Protein AF-A0ABC8TWV6-F1 (afdb_monomer_lite)

Organism: NCBI:txid185542

Secondary structure (DSSP, 8-state):
----TTSEEEEEEPTTS-EEEEEE-TT----TTHHHHHHHHHTT-GGGSSTTT----HHHHHHHHHHHHHHHGGG-TT-

Sequence (79 aa):
MQFDRNCSLFYVELPGGAILAHAAEDNEKFPTQFGREVLAGLLNMADRADWRNCKLSKEEEIKMAESFKSRFEEYDPNQ

pLDDT: mean 90.42, std 10.27, range [50.66, 98.19]

Foldseek 3Di:
DDDDPQWDKDWDADPVGDIDIDTHDPPDPDDPLVVLCVVCVVVVNNLRSDVVSVDDDPVVVVVVVVVVCVVCVVVDPPD

Structure (mmCIF, N/CA/C/O 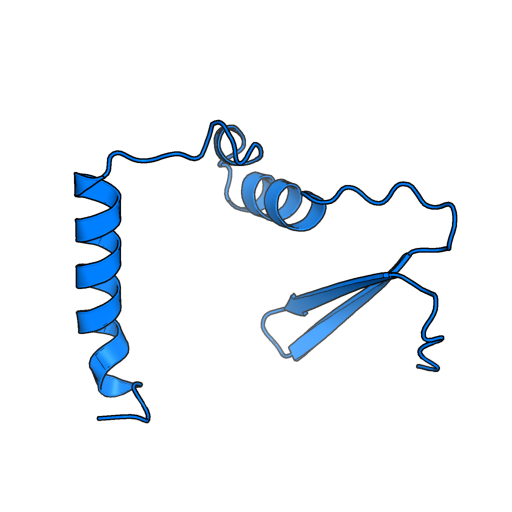backbone):
data_AF-A0ABC8TWV6-F1
#
_entry.id   AF-A0ABC8TWV6-F1
#
loop_
_atom_site.group_PDB
_atom_site.id
_atom_site.type_symbol
_atom_site.label_atom_id
_atom_site.label_alt_id
_atom_site.label_comp_id
_atom_site.label_asym_id
_atom_site.label_entity_id
_atom_site.label_seq_id
_atom_site.pdbx_PDB_ins_code
_atom_site.Cartn_x
_atom_site.Cartn_y
_atom_site.Cartn_z
_atom_site.occupancy
_atom_site.B_iso_or_equiv
_atom_site.auth_seq_id
_atom_site.auth_comp_id
_atom_site.auth_asym_id
_atom_site.auth_atom_id
_atom_site.pdbx_PDB_model_num
ATOM 1 N N . MET A 1 1 ? 7.569 -17.431 -15.702 1.00 50.66 1 MET A N 1
ATOM 2 C CA . MET A 1 1 ? 8.530 -16.367 -15.348 1.00 50.66 1 MET A CA 1
ATOM 3 C C . MET A 1 1 ? 9.674 -17.022 -14.606 1.00 50.66 1 MET A C 1
ATOM 5 O O . MET A 1 1 ? 9.419 -17.737 -13.645 1.00 50.66 1 MET A O 1
ATOM 9 N N . GLN A 1 2 ? 10.894 -16.895 -15.116 1.00 52.62 2 GLN A N 1
ATOM 10 C CA . GLN A 1 2 ? 12.083 -17.431 -14.465 1.00 52.62 2 GLN A CA 1
ATOM 11 C C . GLN A 1 2 ? 12.555 -16.349 -13.492 1.00 52.62 2 GLN A C 1
ATOM 13 O O . GLN A 1 2 ? 13.062 -15.320 -13.921 1.00 52.62 2 GLN A O 1
ATOM 18 N N . PHE A 1 3 ? 12.260 -16.523 -12.204 1.00 58.09 3 PHE A N 1
ATOM 19 C CA . PHE A 1 3 ? 12.729 -15.605 -11.171 1.00 58.09 3 PHE A CA 1
ATOM 20 C C . PHE A 1 3 ? 14.195 -15.918 -10.898 1.00 58.09 3 PHE A C 1
ATOM 22 O O . PHE A 1 3 ? 14.508 -16.924 -10.257 1.00 58.09 3 PHE A O 1
ATOM 29 N N . ASP A 1 4 ? 15.089 -15.088 -11.427 1.00 64.25 4 ASP A N 1
ATOM 30 C CA . ASP A 1 4 ? 16.454 -15.052 -10.925 1.00 64.25 4 ASP A CA 1
ATOM 31 C C . ASP A 1 4 ? 16.397 -14.541 -9.477 1.00 64.25 4 ASP A C 1
ATOM 33 O O . ASP A 1 4 ? 15.723 -13.554 -9.174 1.00 64.25 4 ASP A O 1
ATOM 37 N N . ARG A 1 5 ? 17.054 -15.254 -8.558 1.00 64.50 5 ARG A N 1
ATOM 38 C CA . ARG A 1 5 ? 17.072 -14.918 -7.126 1.00 64.50 5 ARG A CA 1
ATOM 39 C C . ARG A 1 5 ? 17.793 -13.597 -6.839 1.00 64.50 5 ARG A C 1
ATOM 41 O O . ARG A 1 5 ? 17.725 -13.131 -5.705 1.00 64.50 5 ARG A O 1
ATOM 48 N N . ASN A 1 6 ? 18.472 -13.033 -7.835 1.00 73.12 6 ASN A N 1
ATOM 49 C CA . ASN A 1 6 ? 19.266 -11.821 -7.702 1.00 73.12 6 ASN A CA 1
ATOM 50 C C . ASN A 1 6 ? 18.510 -10.537 -8.087 1.00 73.12 6 ASN A C 1
ATOM 52 O O . ASN A 1 6 ? 19.001 -9.455 -7.787 1.00 73.12 6 ASN A O 1
ATOM 56 N N . CYS A 1 7 ? 17.315 -10.627 -8.681 1.00 75.75 7 CYS A N 1
ATOM 57 C CA . CYS A 1 7 ? 16.557 -9.452 -9.123 1.00 75.75 7 CYS A CA 1
ATOM 58 C C . CYS A 1 7 ? 15.516 -9.008 -8.083 1.00 75.75 7 CYS A C 1
ATOM 60 O O . CYS A 1 7 ? 14.894 -9.830 -7.405 1.00 75.75 7 CYS A O 1
ATOM 62 N N . SER A 1 8 ? 15.269 -7.699 -7.994 1.00 86.44 8 SER A N 1
ATOM 63 C CA . SER A 1 8 ? 14.153 -7.159 -7.202 1.00 86.44 8 SER A CA 1
ATOM 64 C C . SER A 1 8 ? 12.853 -7.199 -8.013 1.00 86.44 8 SER A C 1
ATOM 66 O O . SER A 1 8 ? 12.886 -7.121 -9.235 1.00 86.44 8 SER A O 1
ATOM 68 N N . LEU A 1 9 ? 11.691 -7.320 -7.364 1.00 90.00 9 LEU A N 1
ATOM 69 C CA . LEU A 1 9 ? 10.394 -7.391 -8.049 1.00 90.00 9 LEU A CA 1
ATOM 70 C C . LEU 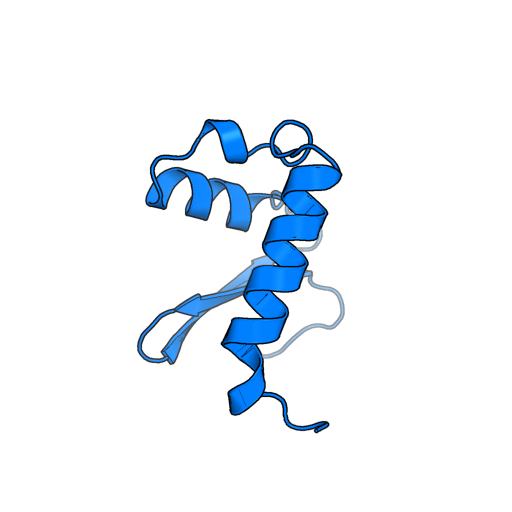A 1 9 ? 9.402 -6.381 -7.468 1.00 90.00 9 LEU A C 1
ATOM 72 O O . LEU A 1 9 ? 9.153 -6.375 -6.263 1.00 90.00 9 LEU A O 1
ATOM 76 N N . PHE A 1 10 ? 8.770 -5.599 -8.343 1.00 93.19 10 PHE A N 1
ATOM 77 C CA . PHE A 1 10 ? 7.536 -4.878 -8.045 1.00 93.19 10 PHE A CA 1
ATOM 78 C C . PHE A 1 10 ? 6.346 -5.628 -8.655 1.00 93.19 10 PHE A C 1
ATOM 80 O O . PHE A 1 10 ? 6.358 -5.964 -9.837 1.00 93.19 10 PHE A O 1
ATOM 87 N N . TYR A 1 11 ? 5.319 -5.904 -7.856 1.00 94.62 11 TYR A N 1
ATOM 88 C CA . TYR A 1 11 ? 4.155 -6.701 -8.248 1.00 94.62 11 TYR A CA 1
ATOM 89 C C . TYR A 1 11 ? 2.871 -6.031 -7.758 1.00 94.62 11 TYR A C 1
ATOM 91 O O . TYR A 1 11 ? 2.813 -5.567 -6.618 1.00 94.62 11 TYR A O 1
ATOM 99 N N . VAL A 1 12 ? 1.836 -6.018 -8.600 1.00 95.75 12 VAL A N 1
ATOM 100 C CA . VAL A 1 12 ? 0.489 -5.585 -8.225 1.00 95.75 12 VAL A CA 1
ATOM 101 C C . VAL A 1 12 ? -0.569 -6.478 -8.868 1.00 95.75 12 VAL A C 1
ATOM 103 O O . VAL A 1 12 ? -0.508 -6.808 -10.054 1.00 95.75 12 VAL A O 1
ATOM 106 N N . GLU A 1 13 ? -1.563 -6.834 -8.064 1.00 96.12 13 GLU A N 1
ATOM 107 C CA . GLU A 1 13 ? -2.780 -7.503 -8.503 1.00 96.12 13 GLU A CA 1
ATOM 108 C C . GLU A 1 13 ? -3.913 -6.479 -8.585 1.00 96.12 13 GLU A C 1
ATOM 110 O O . GLU A 1 13 ? -4.154 -5.714 -7.649 1.00 96.12 13 GLU A O 1
ATOM 115 N N . LEU A 1 14 ? -4.581 -6.433 -9.733 1.00 94.25 14 LEU A N 1
ATOM 116 C CA . LEU A 1 14 ? -5.673 -5.511 -10.012 1.00 94.25 14 LEU A CA 1
ATOM 117 C C . LEU A 1 14 ? -7.033 -6.192 -9.810 1.00 94.25 14 LEU A C 1
ATOM 119 O O . LEU A 1 14 ? -7.147 -7.416 -9.947 1.00 94.25 14 LEU A O 1
ATOM 123 N N . PRO A 1 15 ? -8.104 -5.408 -9.584 1.00 93.38 15 PRO A N 1
ATOM 124 C CA . PRO A 1 15 ? -9.463 -5.929 -9.645 1.00 93.38 15 PRO A CA 1
ATOM 125 C C . PRO A 1 15 ? -9.706 -6.683 -10.960 1.00 93.38 15 PRO A C 1
ATOM 127 O O . PRO A 1 15 ? -9.349 -6.205 -12.036 1.00 93.38 15 PRO A O 1
ATOM 130 N N . GLY A 1 16 ? -10.307 -7.869 -10.873 1.00 94.19 16 GLY A N 1
ATOM 131 C CA . GLY A 1 16 ? -10.504 -8.759 -12.024 1.00 94.19 16 GLY A CA 1
ATOM 132 C C . GLY A 1 16 ? -9.368 -9.760 -12.264 1.00 94.19 16 GLY A C 1
ATOM 133 O O . GLY A 1 16 ? -9.432 -10.505 -13.238 1.00 94.19 16 GLY A O 1
ATOM 134 N N . GLY A 1 17 ? -8.357 -9.808 -11.388 1.00 93.88 17 GLY A N 1
ATOM 135 C CA . GLY A 1 17 ? -7.300 -10.828 -11.407 1.00 93.88 17 GLY A CA 1
ATOM 136 C C . GLY A 1 17 ? -6.181 -10.560 -12.415 1.00 93.88 17 GLY A C 1
ATOM 137 O O . GLY A 1 17 ? -5.351 -11.432 -12.666 1.00 93.88 17 GLY A O 1
ATOM 138 N N . ALA A 1 18 ? -6.147 -9.366 -13.014 1.00 96.31 18 ALA A N 1
ATOM 139 C CA . ALA A 1 18 ? -5.030 -8.956 -13.853 1.00 96.31 18 ALA A CA 1
ATOM 140 C C . ALA A 1 18 ? -3.794 -8.683 -12.988 1.00 96.31 18 ALA A C 1
ATOM 142 O O . ALA A 1 18 ? -3.883 -8.068 -11.927 1.00 96.31 18 ALA A O 1
ATOM 143 N N . ILE A 1 19 ? -2.634 -9.112 -13.474 1.00 96.25 19 ILE A N 1
ATOM 144 C CA . ILE A 1 19 ? -1.364 -9.003 -12.760 1.00 96.25 19 ILE A CA 1
ATOM 145 C C . ILE A 1 19 ? -0.416 -8.126 -13.569 1.00 96.25 19 ILE A C 1
ATOM 147 O O . ILE A 1 19 ? -0.189 -8.384 -14.753 1.00 96.25 19 ILE A O 1
ATOM 151 N N . LEU A 1 20 ? 0.173 -7.128 -12.909 1.00 95.19 20 LEU A N 1
ATOM 152 C CA . LEU A 1 20 ? 1.289 -6.351 -13.438 1.00 95.19 20 LEU A CA 1
ATOM 153 C C . LEU A 1 20 ? 2.529 -6.628 -12.586 1.00 95.19 20 LEU A C 1
ATOM 155 O O . LEU A 1 20 ? 2.474 -6.597 -11.356 1.00 95.19 20 LEU A O 1
ATOM 159 N N . ALA A 1 21 ? 3.651 -6.899 -13.243 1.00 93.69 21 ALA A N 1
ATOM 160 C CA . ALA A 1 21 ? 4.906 -7.221 -12.583 1.00 93.69 21 ALA A CA 1
ATOM 161 C C . ALA A 1 21 ? 6.072 -6.562 -13.322 1.00 93.69 21 ALA A C 1
ATOM 163 O O . ALA A 1 21 ? 6.119 -6.580 -14.551 1.00 93.69 21 ALA A O 1
ATOM 164 N N . HIS A 1 22 ? 7.009 -6.006 -12.561 1.00 92.31 22 HIS A N 1
ATOM 165 C CA . HIS A 1 22 ? 8.241 -5.400 -13.049 1.00 92.31 22 HIS A CA 1
ATOM 166 C C . HIS A 1 22 ? 9.424 -6.005 -12.300 1.00 92.31 22 HIS A C 1
ATOM 168 O O . HIS A 1 22 ? 9.547 -5.827 -11.086 1.00 92.31 22 HIS A O 1
ATOM 174 N N . ALA A 1 23 ? 10.264 -6.752 -13.013 1.00 90.31 23 ALA A N 1
ATOM 175 C CA . ALA A 1 23 ? 11.529 -7.239 -12.480 1.00 90.31 23 ALA A CA 1
ATOM 176 C C . ALA A 1 23 ? 12.562 -6.120 -12.624 1.00 90.31 23 ALA A C 1
ATOM 178 O O . ALA A 1 23 ? 12.932 -5.771 -13.742 1.00 90.31 23 ALA A O 1
ATOM 179 N N . ALA A 1 24 ? 12.985 -5.557 -11.497 1.00 87.50 24 ALA A N 1
ATOM 180 C CA . ALA A 1 24 ? 14.000 -4.525 -11.467 1.00 87.50 24 ALA A CA 1
ATOM 181 C C . ALA A 1 24 ? 15.390 -5.140 -11.662 1.00 87.50 24 ALA A C 1
ATOM 183 O O . ALA A 1 24 ? 15.777 -6.076 -10.952 1.00 87.50 24 ALA A O 1
ATOM 184 N N . GLU A 1 25 ? 16.120 -4.604 -12.636 1.00 85.06 25 GLU A N 1
ATOM 185 C CA . GLU A 1 25 ? 17.481 -5.030 -12.969 1.00 85.06 25 GLU A CA 1
ATOM 186 C C . GLU A 1 25 ? 18.484 -4.596 -11.883 1.00 85.06 25 GLU A C 1
ATOM 188 O O . GLU A 1 25 ? 18.253 -3.619 -11.171 1.00 85.06 25 GLU A O 1
ATOM 193 N N . ASP A 1 26 ? 19.637 -5.269 -11.784 1.00 77.00 26 ASP A N 1
ATOM 194 C CA . ASP A 1 26 ? 20.637 -5.077 -10.711 1.00 77.00 26 ASP A CA 1
ATOM 195 C C . ASP A 1 26 ? 21.128 -3.624 -10.525 1.00 77.00 26 ASP A C 1
ATOM 197 O O . ASP A 1 26 ? 21.614 -3.259 -9.455 1.00 77.00 26 ASP A O 1
ATOM 201 N N . ASN A 1 27 ? 20.998 -2.775 -11.551 1.00 82.06 27 ASN A N 1
ATOM 202 C CA . ASN A 1 27 ? 21.395 -1.362 -11.520 1.00 82.06 27 ASN A CA 1
ATOM 203 C C . ASN A 1 27 ? 20.220 -0.386 -11.689 1.00 82.06 27 ASN A C 1
ATOM 205 O O . ASN A 1 27 ? 20.429 0.830 -11.782 1.00 82.06 27 ASN A O 1
ATOM 209 N N . GLU A 1 28 ? 18.988 -0.887 -11.751 1.00 87.75 28 GLU A N 1
ATOM 210 C CA . GLU A 1 28 ? 17.813 -0.042 -11.875 1.00 87.75 28 GLU A CA 1
ATOM 211 C C . GLU A 1 28 ? 17.521 0.662 -10.546 1.00 87.75 28 GLU A C 1
ATOM 213 O O . GLU A 1 28 ? 17.334 0.045 -9.496 1.00 87.75 28 GLU A O 1
ATOM 218 N N . LYS A 1 29 ? 17.418 1.992 -10.590 1.00 88.38 29 LYS A N 1
ATOM 219 C CA . LYS A 1 29 ? 16.940 2.780 -9.449 1.00 88.38 29 LYS A CA 1
ATOM 220 C C . LYS A 1 29 ? 15.417 2.817 -9.451 1.00 88.38 29 LYS A C 1
ATOM 222 O O . LYS A 1 29 ? 14.822 3.842 -9.780 1.00 88.38 29 LYS A O 1
ATOM 227 N N . PHE A 1 30 ? 14.798 1.704 -9.077 1.00 90.50 30 PHE A N 1
ATOM 228 C CA . PHE A 1 30 ? 13.347 1.636 -8.954 1.00 90.50 30 PHE A CA 1
ATOM 229 C C . PHE A 1 30 ? 12.866 2.390 -7.693 1.00 90.50 30 PHE A C 1
ATOM 231 O O . PHE A 1 30 ? 13.386 2.134 -6.599 1.00 90.50 30 PHE A O 1
ATOM 238 N N . PRO A 1 31 ? 11.894 3.322 -7.788 1.00 91.31 31 PRO A N 1
ATOM 239 C CA . PRO A 1 31 ? 11.437 4.082 -6.628 1.00 91.31 31 PRO A CA 1
ATOM 240 C C . PRO A 1 31 ? 10.742 3.183 -5.599 1.00 91.31 31 PRO A C 1
ATOM 242 O O . PRO A 1 31 ? 9.726 2.551 -5.880 1.00 91.31 31 PRO A O 1
ATOM 245 N N . THR A 1 32 ? 11.227 3.182 -4.358 1.00 89.88 32 THR A N 1
ATOM 246 C CA . THR A 1 32 ? 10.648 2.365 -3.272 1.00 89.88 32 THR A CA 1
ATOM 247 C C . THR A 1 32 ? 9.214 2.757 -2.911 1.00 89.88 32 THR A C 1
ATOM 249 O O . THR A 1 32 ? 8.469 1.941 -2.375 1.00 89.88 32 THR A O 1
ATOM 252 N N . GLN A 1 33 ? 8.812 3.995 -3.213 1.00 93.00 33 GLN A N 1
ATOM 253 C CA . GLN A 1 33 ? 7.462 4.513 -2.980 1.00 93.00 33 GLN A CA 1
ATOM 254 C C . GLN A 1 33 ? 6.570 4.475 -4.226 1.00 93.00 33 GLN A C 1
ATOM 256 O O . GLN A 1 33 ? 5.435 4.938 -4.145 1.00 93.00 33 GLN A O 1
ATOM 261 N N . PHE A 1 34 ? 7.026 3.885 -5.340 1.00 94.38 34 PHE A N 1
ATOM 262 C CA . PHE A 1 34 ? 6.306 3.894 -6.619 1.00 94.38 34 PHE A CA 1
ATOM 263 C C . PHE A 1 34 ? 4.826 3.509 -6.476 1.00 94.38 34 PHE A C 1
ATOM 265 O O . PHE A 1 34 ? 3.942 4.251 -6.895 1.00 94.38 34 PHE A O 1
ATOM 272 N N . GLY A 1 35 ? 4.535 2.392 -5.800 1.00 94.75 35 GLY A N 1
ATOM 273 C CA . GLY A 1 35 ? 3.153 1.952 -5.589 1.00 94.75 35 GLY A CA 1
ATOM 274 C C . GLY A 1 35 ? 2.301 2.959 -4.804 1.00 94.75 35 GLY A C 1
ATOM 275 O O . GLY A 1 35 ? 1.139 3.182 -5.143 1.00 94.75 35 GLY A O 1
ATOM 276 N N . ARG A 1 36 ? 2.877 3.614 -3.786 1.00 95.62 36 ARG A N 1
ATOM 277 C CA . ARG A 1 36 ? 2.187 4.647 -2.996 1.00 95.62 36 ARG A CA 1
ATOM 278 C C . ARG A 1 36 ? 1.949 5.909 -3.822 1.00 95.62 36 ARG A C 1
ATOM 280 O O . ARG A 1 36 ? 0.854 6.453 -3.747 1.00 95.62 36 ARG A O 1
ATOM 287 N N . GLU A 1 37 ? 2.929 6.355 -4.603 1.00 96.06 37 GLU A N 1
ATOM 288 C CA . GLU A 1 37 ? 2.806 7.526 -5.481 1.00 96.06 37 GLU A CA 1
ATOM 289 C C . GLU A 1 37 ? 1.702 7.329 -6.528 1.00 96.06 37 GLU A C 1
ATOM 291 O O . GLU A 1 37 ? 0.846 8.199 -6.696 1.00 96.06 37 GLU A O 1
ATOM 296 N N . VAL A 1 38 ? 1.662 6.153 -7.166 1.00 95.50 38 VAL A N 1
ATOM 297 C CA . VAL A 1 38 ? 0.611 5.789 -8.128 1.00 95.50 38 VAL A CA 1
ATOM 298 C C . VAL A 1 38 ? -0.768 5.819 -7.466 1.00 95.50 38 VAL A C 1
ATOM 300 O O . VAL A 1 38 ? -1.678 6.469 -7.978 1.00 95.50 38 VAL A O 1
ATOM 303 N N . LEU A 1 39 ? -0.934 5.167 -6.309 1.00 95.62 39 LEU A N 1
ATOM 304 C CA . LEU A 1 39 ? -2.219 5.148 -5.599 1.00 95.62 39 LEU A CA 1
ATOM 305 C C . LEU A 1 39 ? -2.640 6.538 -5.106 1.00 95.62 39 LEU A C 1
ATOM 307 O O . LEU A 1 39 ? -3.807 6.898 -5.231 1.00 95.62 39 LEU A O 1
ATOM 311 N N . ALA A 1 40 ? -1.705 7.334 -4.587 1.00 96.06 40 ALA A N 1
ATOM 312 C CA . ALA A 1 40 ? -1.957 8.712 -4.179 1.00 96.06 40 ALA A CA 1
ATOM 313 C C . ALA A 1 40 ? -2.453 9.564 -5.358 1.00 96.06 40 ALA A C 1
ATOM 315 O O . ALA A 1 40 ? -3.404 10.327 -5.199 1.00 96.06 40 ALA A O 1
ATOM 316 N N . GLY A 1 41 ? -1.868 9.396 -6.548 1.00 95.75 41 GLY A N 1
ATOM 317 C CA . GLY A 1 41 ? -2.338 10.045 -7.772 1.00 95.75 41 GLY A CA 1
ATOM 318 C C . GLY A 1 41 ? -3.741 9.591 -8.183 1.00 95.75 41 GLY A C 1
ATOM 319 O O . GLY A 1 41 ? -4.614 10.427 -8.409 1.00 95.75 41 GLY A O 1
ATOM 320 N N . LEU A 1 42 ? -3.986 8.277 -8.219 1.00 95.44 42 LEU A N 1
ATOM 321 C CA . LEU A 1 42 ? -5.284 7.701 -8.601 1.00 95.44 42 LEU A CA 1
ATOM 322 C C . LEU A 1 42 ? -6.424 8.101 -7.652 1.00 95.44 42 LEU A C 1
ATOM 324 O O . LEU A 1 42 ? -7.555 8.286 -8.094 1.00 95.44 42 LEU A O 1
ATOM 328 N N . LEU A 1 43 ? -6.132 8.246 -6.357 1.00 95.88 43 LEU A N 1
ATOM 329 C CA . LEU A 1 43 ? -7.100 8.640 -5.330 1.00 95.88 43 LEU A CA 1
ATOM 330 C C . LEU A 1 43 ? -7.223 10.161 -5.160 1.00 95.88 43 LEU A C 1
ATOM 332 O O . LEU A 1 43 ? -8.010 10.609 -4.328 1.00 95.88 43 LEU A O 1
ATOM 336 N N . ASN A 1 44 ? -6.464 10.955 -5.923 1.00 95.62 44 ASN A N 1
ATOM 337 C CA . ASN A 1 44 ? -6.383 12.410 -5.778 1.00 95.62 44 ASN A CA 1
ATOM 338 C C . ASN A 1 44 ? -5.956 12.855 -4.357 1.00 95.62 44 ASN A C 1
ATOM 340 O O . ASN A 1 44 ? -6.507 13.793 -3.784 1.00 95.62 44 ASN A O 1
ATOM 344 N N . MET A 1 45 ? -4.972 12.156 -3.782 1.00 94.88 45 MET A N 1
ATOM 345 C CA . MET A 1 45 ? -4.412 12.359 -2.436 1.00 94.88 45 MET A CA 1
ATOM 346 C C . MET A 1 45 ? -2.890 12.553 -2.498 1.00 94.88 45 MET A C 1
ATOM 348 O O . MET A 1 45 ? -2.127 11.836 -1.847 1.00 94.88 45 MET A O 1
ATOM 352 N N . ALA A 1 46 ? -2.421 13.478 -3.339 1.00 91.88 46 ALA A N 1
ATOM 353 C CA . ALA A 1 46 ? -0.993 13.668 -3.612 1.00 91.88 46 ALA A CA 1
ATOM 354 C C . ALA A 1 46 ? -0.156 14.006 -2.359 1.00 91.88 46 ALA A C 1
ATOM 356 O O . ALA A 1 46 ? 1.010 13.628 -2.271 1.00 91.88 46 ALA A O 1
ATOM 357 N N . ASP A 1 47 ? -0.756 14.652 -1.357 1.00 91.75 47 ASP A N 1
ATOM 358 C CA . ASP A 1 47 ? -0.160 14.933 -0.043 1.00 91.75 47 ASP A CA 1
ATOM 359 C C . ASP A 1 47 ? 0.250 13.659 0.714 1.00 91.75 47 ASP A C 1
ATOM 361 O O . ASP A 1 47 ? 1.179 13.675 1.525 1.00 91.75 47 ASP A O 1
ATOM 365 N N . ARG A 1 48 ? -0.398 12.532 0.404 1.00 92.75 48 ARG A N 1
ATOM 366 C CA . ARG A 1 48 ? -0.113 11.222 0.993 1.00 92.75 48 ARG A CA 1
ATOM 367 C C . ARG A 1 48 ? 0.934 10.421 0.224 1.00 92.75 48 ARG A C 1
ATOM 369 O O . ARG A 1 48 ? 1.238 9.303 0.638 1.00 92.75 48 ARG A O 1
ATOM 376 N N . ALA A 1 49 ? 1.499 10.946 -0.862 1.00 93.50 49 ALA A N 1
ATOM 377 C CA . ALA A 1 49 ? 2.545 10.251 -1.609 1.00 93.50 49 ALA A CA 1
ATOM 378 C C . ALA A 1 49 ? 3.822 10.053 -0.769 1.00 93.50 49 ALA A C 1
ATOM 380 O O . ALA A 1 49 ? 4.417 8.982 -0.81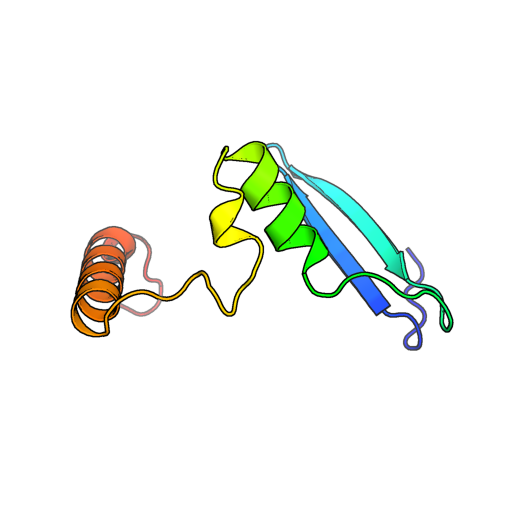8 1.00 93.50 49 ALA A O 1
ATOM 381 N N . ASP A 1 50 ? 4.192 11.034 0.065 1.00 92.12 50 ASP A N 1
ATOM 382 C CA . ASP A 1 50 ? 5.330 10.924 0.987 1.00 92.12 50 ASP A CA 1
ATOM 383 C C . ASP A 1 50 ? 4.902 10.294 2.319 1.00 92.12 50 ASP A C 1
ATOM 385 O O . ASP A 1 50 ? 4.140 10.878 3.097 1.00 92.12 50 ASP A O 1
ATOM 389 N N . TRP A 1 51 ? 5.443 9.113 2.625 1.00 88.75 51 TRP A N 1
ATOM 390 C CA . TRP A 1 51 ? 5.187 8.420 3.890 1.00 88.75 51 TRP A CA 1
ATOM 391 C C . TRP A 1 51 ? 5.512 9.262 5.133 1.00 88.75 51 TRP A C 1
ATOM 393 O O . TRP A 1 51 ? 4.894 9.065 6.179 1.00 88.75 51 TRP A O 1
ATOM 403 N N . ARG A 1 52 ? 6.461 10.206 5.047 1.00 89.81 52 ARG A N 1
ATOM 404 C CA . ARG A 1 52 ? 6.829 11.064 6.185 1.00 89.81 52 ARG A CA 1
ATOM 405 C C . ARG A 1 52 ? 5.746 12.079 6.520 1.00 89.81 52 ARG A C 1
ATOM 407 O O . ARG A 1 52 ? 5.619 12.433 7.693 1.00 89.81 52 ARG A O 1
ATOM 414 N N . ASN A 1 53 ? 4.993 12.505 5.509 1.00 88.81 53 ASN A N 1
ATOM 415 C CA . ASN A 1 53 ? 3.908 13.475 5.629 1.00 88.81 53 ASN A CA 1
ATOM 416 C C . ASN A 1 53 ? 2.547 12.790 5.808 1.00 88.81 53 ASN A C 1
ATOM 418 O O . ASN A 1 53 ? 1.632 13.381 6.369 1.00 88.81 53 ASN A O 1
ATOM 422 N N . CYS A 1 54 ? 2.420 11.518 5.417 1.00 88.62 54 CYS A N 1
ATOM 423 C CA . CYS A 1 54 ? 1.219 10.706 5.614 1.00 88.62 54 CYS A CA 1
ATOM 424 C C . CYS A 1 54 ? 1.108 10.139 7.047 1.00 88.62 54 CYS A C 1
ATOM 426 O O . CYS A 1 54 ? 0.911 8.936 7.230 1.00 88.62 54 CYS A O 1
ATOM 428 N N . LYS A 1 55 ? 1.255 10.989 8.066 1.00 91.31 55 LYS A N 1
ATOM 429 C CA . LYS A 1 55 ? 1.107 10.615 9.481 1.00 91.31 55 LYS A CA 1
ATOM 430 C C . LYS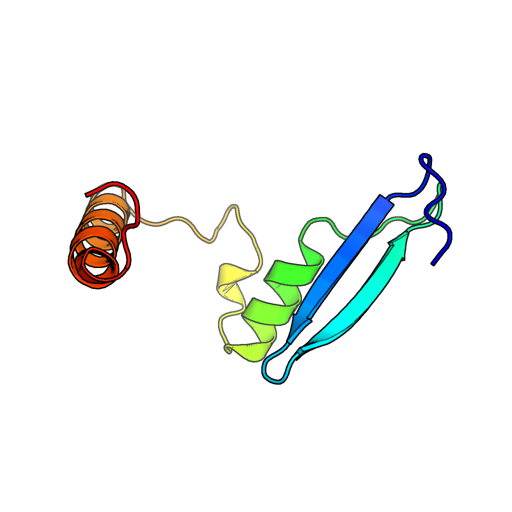 A 1 55 ? -0.231 11.098 10.020 1.00 91.31 55 LYS A C 1
ATOM 432 O O . LYS A 1 55 ? -0.713 12.156 9.625 1.00 91.31 55 LYS A O 1
ATOM 437 N N . LEU A 1 56 ? -0.795 10.334 10.943 1.00 93.00 56 LEU A N 1
ATOM 438 C CA . LEU A 1 56 ? -1.977 10.709 11.707 1.00 93.00 56 LEU A CA 1
ATOM 439 C C . LEU A 1 56 ? -1.595 10.844 13.180 1.00 93.00 56 LEU A C 1
ATOM 441 O O . LEU A 1 56 ? -0.500 10.450 13.591 1.00 93.00 56 LEU A O 1
ATOM 445 N N . SER A 1 57 ? -2.476 11.437 13.978 1.00 96.69 57 SER A N 1
ATOM 446 C CA . SER A 1 57 ? -2.309 11.396 15.429 1.00 96.69 57 SER A CA 1
ATOM 447 C C . SER A 1 57 ? -2.453 9.962 15.940 1.00 96.69 57 SER A C 1
ATOM 449 O O . SER A 1 57 ? -3.134 9.127 15.339 1.00 96.69 57 SER A O 1
ATOM 451 N N . LYS A 1 58 ? -1.844 9.678 17.094 1.00 97.25 58 LYS A N 1
ATOM 452 C CA . LYS A 1 58 ? -1.946 8.365 17.738 1.00 97.25 58 LYS A CA 1
ATOM 453 C C . LYS A 1 58 ? -3.407 7.984 17.989 1.00 97.25 58 LYS A C 1
ATOM 455 O O . LYS A 1 58 ? -3.791 6.832 17.816 1.00 97.25 58 LYS A O 1
ATOM 460 N N . GLU A 1 59 ? -4.224 8.948 18.394 1.00 98.06 59 GLU A N 1
ATOM 461 C CA . GLU A 1 59 ? -5.646 8.763 18.666 1.00 98.06 59 GLU A CA 1
ATOM 462 C C . GLU A 1 59 ? -6.420 8.374 17.397 1.00 98.06 59 GLU A C 1
ATOM 464 O O . GLU A 1 59 ? -7.252 7.464 17.435 1.00 98.06 59 GLU A O 1
ATOM 469 N N . GLU A 1 60 ? -6.128 9.014 16.260 1.00 97.69 60 GLU A N 1
ATOM 470 C CA . GLU A 1 60 ? -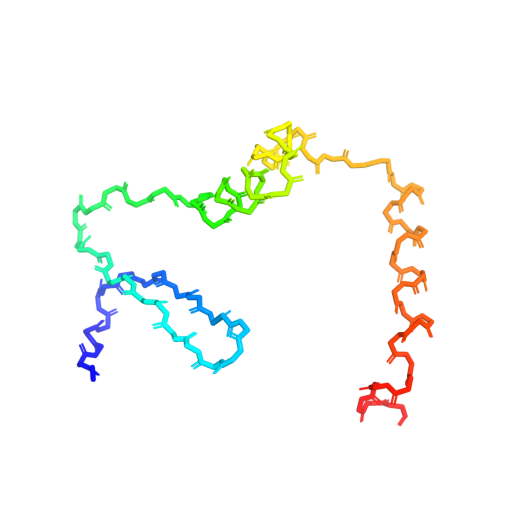6.717 8.663 14.962 1.00 97.69 60 GLU A CA 1
ATOM 471 C C . GLU A 1 60 ? -6.287 7.269 14.498 1.00 97.69 60 GLU A C 1
ATOM 473 O O . GLU A 1 60 ? -7.131 6.492 14.050 1.00 97.69 60 GLU A O 1
ATOM 478 N N . GLU A 1 61 ? -5.005 6.924 14.647 1.00 96.62 61 GLU A N 1
ATOM 479 C CA . GLU A 1 61 ? -4.487 5.593 14.313 1.00 96.62 61 GLU A CA 1
ATOM 480 C C . GLU A 1 61 ? -5.162 4.496 15.146 1.00 96.62 61 GLU A C 1
ATOM 482 O O . GLU A 1 61 ? -5.614 3.493 14.587 1.00 96.62 61 GLU A O 1
ATOM 487 N N . ILE A 1 62 ? -5.317 4.709 16.460 1.00 97.88 62 ILE A N 1
ATOM 488 C CA . ILE A 1 62 ? -6.037 3.785 17.351 1.00 97.88 62 ILE A CA 1
ATOM 489 C C . ILE A 1 62 ? -7.485 3.623 16.885 1.00 97.88 62 ILE A C 1
ATOM 491 O O . ILE A 1 62 ? -7.971 2.500 16.742 1.00 97.88 62 ILE A O 1
ATOM 495 N N . LYS A 1 63 ? -8.178 4.731 16.604 1.00 98.19 63 LYS A N 1
ATOM 496 C CA . LYS A 1 63 ? -9.578 4.694 16.170 1.00 98.19 63 LYS A CA 1
ATOM 497 C C . LYS A 1 63 ? -9.754 3.939 14.851 1.00 98.19 63 LYS A C 1
ATOM 499 O O . LYS A 1 63 ? -10.705 3.170 14.715 1.00 98.19 63 LYS A O 1
ATOM 504 N N . MET A 1 64 ? -8.860 4.144 13.882 1.00 97.25 64 MET A N 1
ATOM 505 C CA . MET A 1 64 ? -8.890 3.408 12.615 1.00 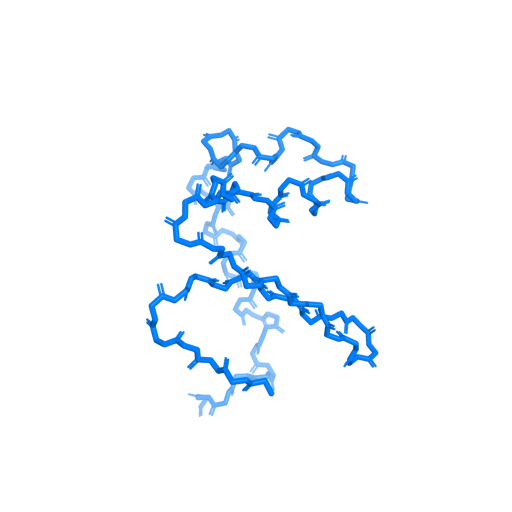97.25 64 MET A CA 1
ATOM 506 C C . MET A 1 64 ? -8.655 1.912 12.823 1.00 97.25 64 MET A C 1
ATOM 508 O O . MET A 1 64 ? -9.370 1.107 12.229 1.00 97.25 64 MET A O 1
ATOM 512 N N . ALA A 1 65 ? -7.695 1.541 13.676 1.00 97.31 65 ALA A N 1
ATOM 513 C CA . ALA A 1 65 ? -7.399 0.144 13.972 1.00 97.31 65 ALA A CA 1
ATOM 514 C C . ALA A 1 65 ? -8.597 -0.565 14.623 1.00 97.31 65 ALA A C 1
ATOM 516 O O . ALA A 1 65 ? -8.997 -1.629 14.156 1.00 97.31 65 ALA A O 1
ATOM 517 N N . GLU A 1 66 ? -9.218 0.036 15.642 1.00 97.62 66 GLU A N 1
ATOM 518 C CA . GLU A 1 66 ? -10.408 -0.532 16.293 1.00 97.62 66 GLU A CA 1
ATOM 519 C C . GLU A 1 66 ? -11.605 -0.620 15.336 1.00 97.62 66 GLU A C 1
ATOM 521 O O . GLU A 1 66 ? -12.303 -1.635 15.294 1.00 97.62 66 GLU A O 1
ATOM 526 N N . SER A 1 67 ? -11.811 0.401 14.495 1.00 97.88 67 SER A N 1
ATOM 527 C CA . SER A 1 67 ? -12.862 0.365 13.474 1.00 97.88 67 SER A CA 1
ATOM 528 C C . SER A 1 67 ? -12.636 -0.751 12.453 1.00 97.88 67 SER A C 1
ATOM 530 O O . SER A 1 67 ? -13.594 -1.410 12.054 1.00 97.88 67 SER A O 1
ATOM 532 N N . PHE A 1 68 ? -11.388 -0.977 12.034 1.00 96.75 68 PHE A N 1
ATOM 533 C CA . PHE A 1 68 ? -11.053 -2.060 11.117 1.00 96.75 68 PHE A CA 1
ATOM 534 C C . PHE A 1 68 ? -11.295 -3.429 11.757 1.00 96.75 68 PHE A C 1
ATOM 536 O O . PHE A 1 68 ? -11.974 -4.246 11.144 1.00 96.75 68 PHE A O 1
ATOM 543 N N . LYS A 1 69 ? -10.824 -3.653 12.994 1.00 95.94 69 LYS A N 1
ATOM 544 C CA . LYS A 1 69 ? -11.026 -4.916 13.728 1.00 95.94 69 LYS A CA 1
ATOM 545 C C . LYS A 1 69 ? -12.499 -5.309 13.788 1.00 95.94 69 LYS A C 1
ATOM 547 O O . LYS A 1 69 ? -12.851 -6.402 13.371 1.00 95.94 69 LYS A O 1
ATOM 552 N N . SER A 1 70 ? -13.360 -4.388 14.226 1.00 96.25 70 SER A N 1
ATOM 553 C CA . SER A 1 70 ? -14.800 -4.651 14.326 1.00 96.25 70 SER A CA 1
ATOM 554 C C . SER A 1 70 ? -15.441 -4.955 12.966 1.00 96.25 70 SER A C 1
ATOM 556 O O . SER A 1 70 ? -16.317 -5.804 12.874 1.00 96.25 70 SER A O 1
ATOM 558 N N . ARG A 1 71 ? -15.004 -4.293 11.887 1.00 97.00 71 ARG A N 1
ATOM 559 C CA . ARG A 1 71 ? -15.540 -4.538 10.536 1.00 97.00 71 ARG A CA 1
ATOM 560 C C . ARG A 1 71 ? -15.016 -5.819 9.896 1.00 97.00 71 ARG A C 1
ATOM 562 O O . ARG A 1 71 ? -15.653 -6.329 8.980 1.00 97.00 71 ARG A O 1
ATOM 569 N N . PHE A 1 72 ? -13.843 -6.277 10.317 1.00 96.88 72 PHE A N 1
ATOM 570 C CA . PHE A 1 72 ? -13.200 -7.475 9.792 1.00 96.88 72 PHE A CA 1
ATOM 571 C C . PHE A 1 72 ? -13.607 -8.747 10.551 1.00 96.88 72 PHE A C 1
ATOM 573 O O . PHE A 1 72 ? -13.304 -9.834 10.083 1.00 96.88 72 PHE A O 1
ATOM 580 N N . GLU A 1 73 ? -14.320 -8.626 11.675 1.00 96.19 73 GLU A N 1
ATOM 581 C CA . GLU A 1 73 ? -14.667 -9.733 12.578 1.00 96.19 73 GLU A CA 1
ATOM 582 C C . GLU A 1 73 ? -15.299 -10.945 11.868 1.00 96.19 73 GLU A C 1
ATOM 584 O O . GLU A 1 73 ? -14.859 -12.067 12.083 1.00 96.19 73 GLU A O 1
ATOM 589 N N . GLU A 1 74 ? -16.248 -10.730 10.948 1.00 96.81 74 GLU A N 1
ATOM 590 C CA . GLU A 1 74 ? -16.901 -11.802 10.166 1.00 96.81 74 GLU A CA 1
ATOM 591 C C . GLU A 1 74 ? -15.930 -12.590 9.262 1.00 96.81 74 GLU A C 1
ATOM 593 O O . GLU A 1 74 ? -16.212 -13.719 8.862 1.00 96.81 74 GLU A O 1
ATOM 598 N N . TYR A 1 75 ? -14.783 -11.999 8.931 1.00 95.81 75 TYR A N 1
ATOM 599 C CA . TYR A 1 75 ? -13.782 -12.566 8.031 1.00 95.81 75 TYR A CA 1
ATOM 600 C C . TYR A 1 75 ? -12.548 -13.095 8.767 1.00 95.81 75 TYR A C 1
ATOM 602 O O . TYR A 1 75 ? -11.637 -13.591 8.103 1.00 95.81 75 TYR A O 1
ATOM 610 N N . ASP A 1 76 ? -12.475 -12.964 10.097 1.00 94.31 76 ASP A N 1
ATOM 611 C CA . ASP A 1 76 ? -11.307 -13.389 10.867 1.00 94.31 76 ASP A CA 1
ATOM 612 C C . ASP A 1 76 ? -11.259 -14.926 10.964 1.00 94.31 76 ASP A C 1
ATOM 614 O O . ASP A 1 76 ? -12.113 -15.538 11.607 1.00 94.31 76 ASP A O 1
ATOM 618 N N . PRO A 1 77 ? -10.267 -15.593 10.344 1.00 93.31 77 PRO A N 1
ATOM 619 C CA . PRO A 1 77 ? -10.170 -17.048 10.385 1.00 93.31 77 PRO A CA 1
ATOM 620 C C . PRO A 1 77 ? -9.683 -17.587 11.741 1.00 93.31 77 PRO A C 1
ATOM 622 O O . PRO A 1 77 ? -9.641 -18.805 11.908 1.00 93.31 77 PRO A O 1
ATOM 625 N N . ASN A 1 78 ? -9.267 -16.719 12.673 1.00 91.00 78 ASN A N 1
ATOM 626 C CA . ASN A 1 78 ? -8.719 -17.094 13.981 1.00 91.00 78 ASN A CA 1
ATOM 627 C C . ASN A 1 78 ? -9.673 -16.812 15.156 1.00 91.00 78 ASN A C 1
ATOM 629 O O . ASN A 1 78 ? -9.197 -16.758 16.295 1.00 91.00 78 ASN A O 1
ATOM 633 N N . GLN A 1 79 ? -10.969 -16.594 14.900 1.00 65.50 79 GLN A N 1
ATOM 634 C CA . GLN A 1 79 ? -11.966 -16.503 15.974 1.00 65.50 79 GLN A CA 1
ATOM 635 C C . GLN A 1 79 ? -12.031 -17.776 16.829 1.00 65.50 79 GLN A C 1
ATOM 637 O O . GLN A 1 79 ? -11.882 -18.891 16.275 1.00 65.50 79 GLN A O 1
#

InterPro domains:
  IPR006767 Cwf19-like protein, C-terminal domain-2 [PF04676] (4-76)
  IPR040194 Cwf19-like protein [PTHR12072] (2-78)

Radius of gyration: 17.24 Å; chains: 1; bounding box: 38×32×34 Å